Protein AF-A5YBR1-F1 (afdb_monomer)

Sequence (59 aa):
YFRWFGSPEDPFGWYYNLLALMTHVSDASLWMRLPDLAAGLVCWLLLSRELLPRLGPAV

Radius of gyration: 17.75 Å; Cα contacts (8 Å, |Δi|>4): 16; chains: 1; bounding box: 47×22×42 Å

Structure (mmCIF, N/CA/C/O backbone):
data_AF-A5YBR1-F1
#
_entry.id   AF-A5YBR1-F1
#
loop_
_atom_site.group_PDB
_atom_site.id
_atom_site.type_symbol
_atom_site.label_atom_id
_atom_site.label_alt_id
_atom_site.label_comp_id
_atom_site.label_asym_id
_atom_site.label_entity_id
_atom_site.label_seq_id
_atom_site.pdbx_PDB_ins_code
_atom_site.Cartn_x
_atom_site.Cartn_y
_atom_site.Cartn_z
_atom_site.occupancy
_atom_site.B_iso_or_equiv
_atom_site.auth_seq_id
_atom_site.auth_comp_id
_atom_site.auth_asym_id
_atom_site.auth_atom_id
_atom_site.pdbx_PDB_model_num
ATOM 1 N N . TYR A 1 1 ? 18.812 -4.842 -3.345 1.00 71.50 1 TYR A N 1
ATOM 2 C CA . TYR A 1 1 ? 19.501 -4.627 -4.654 1.00 71.50 1 TYR A CA 1
ATOM 3 C C . TYR A 1 1 ? 20.757 -3.736 -4.575 1.00 71.50 1 TYR A C 1
ATOM 5 O O . TYR A 1 1 ? 21.825 -4.172 -4.976 1.00 71.50 1 TYR A O 1
ATOM 13 N N . PHE A 1 2 ? 20.679 -2.509 -4.041 1.00 78.25 2 PHE A N 1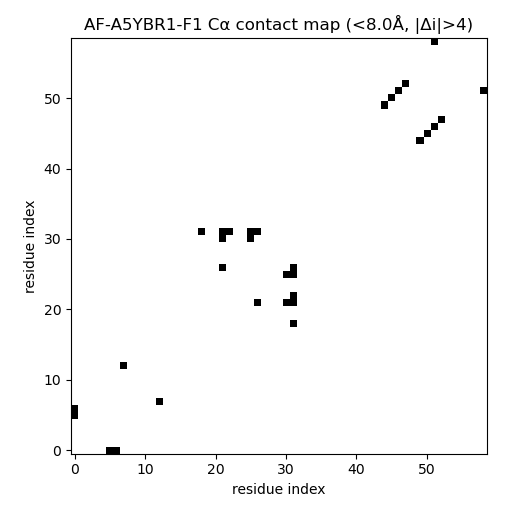
ATOM 14 C CA . PHE A 1 2 ? 21.778 -1.516 -4.030 1.00 78.25 2 PHE A CA 1
ATOM 15 C C . PHE A 1 2 ? 22.871 -1.711 -2.955 1.00 78.25 2 PHE A C 1
ATOM 17 O O . PHE A 1 2 ? 23.753 -0.868 -2.801 1.00 78.25 2 PHE A O 1
ATOM 24 N N . ARG A 1 3 ? 22.801 -2.782 -2.157 1.00 76.12 3 ARG A N 1
ATOM 25 C CA . ARG A 1 3 ? 23.696 -3.031 -1.016 1.00 76.12 3 ARG A CA 1
ATOM 26 C C . ARG A 1 3 ? 23.738 -4.532 -0.690 1.00 76.12 3 ARG A C 1
ATOM 28 O O . ARG A 1 3 ? 22.912 -5.285 -1.199 1.00 76.12 3 ARG A O 1
ATOM 35 N N . TRP A 1 4 ? 24.707 -4.949 0.133 1.00 79.12 4 TRP A N 1
ATOM 36 C CA . TRP A 1 4 ? 24.905 -6.333 0.611 1.00 79.12 4 TRP A CA 1
ATOM 37 C C . TRP A 1 4 ? 25.173 -7.377 -0.485 1.00 79.12 4 TRP A C 1
ATOM 39 O O . TRP A 1 4 ? 24.745 -8.518 -0.367 1.00 79.12 4 TRP A O 1
ATOM 49 N N . PHE A 1 5 ? 25.895 -6.991 -1.545 1.00 82.25 5 PHE A N 1
ATOM 50 C CA . PHE A 1 5 ? 26.362 -7.896 -2.611 1.00 82.25 5 PHE A CA 1
ATOM 51 C C . PHE A 1 5 ? 25.264 -8.776 -3.236 1.00 82.25 5 PHE A C 1
ATOM 53 O O . PHE A 1 5 ? 25.516 -9.914 -3.616 1.00 82.25 5 PHE A O 1
ATOM 60 N N . GLY A 1 6 ? 24.039 -8.254 -3.342 1.00 80.06 6 GLY A N 1
ATOM 61 C CA . GLY A 1 6 ? 22.922 -9.006 -3.918 1.00 80.06 6 GLY A CA 1
ATOM 62 C C . GLY A 1 6 ? 22.359 -10.097 -3.006 1.00 80.06 6 GLY A C 1
ATOM 63 O O . GLY A 1 6 ? 21.617 -10.944 -3.493 1.00 80.06 6 GLY A O 1
ATOM 64 N N . SER A 1 7 ? 22.675 -10.074 -1.705 1.00 86.00 7 SER A N 1
ATOM 65 C CA . SER A 1 7 ? 22.003 -10.923 -0.719 1.00 86.00 7 SER A CA 1
ATOM 66 C C . SER A 1 7 ? 20.483 -10.759 -0.839 1.00 86.00 7 SER A C 1
ATOM 68 O O . SER A 1 7 ? 20.011 -9.617 -0.913 1.00 86.00 7 SER A O 1
ATOM 70 N N . PRO A 1 8 ? 19.718 -11.865 -0.852 1.00 81.69 8 PRO A N 1
ATOM 71 C CA . PRO A 1 8 ? 18.267 -11.800 -0.897 1.00 81.69 8 PRO A CA 1
ATOM 72 C C . PRO A 1 8 ? 17.720 -11.139 0.371 1.00 81.69 8 PRO A C 1
ATOM 74 O O . PRO A 1 8 ? 18.349 -11.162 1.430 1.00 81.69 8 PRO A O 1
ATOM 77 N N . GLU A 1 9 ? 16.531 -10.552 0.254 1.00 80.50 9 GLU A N 1
ATOM 78 C CA . GLU A 1 9 ? 15.833 -9.857 1.347 1.00 80.50 9 GLU A CA 1
ATOM 79 C C . GLU A 1 9 ? 14.956 -10.824 2.172 1.00 80.50 9 GLU A C 1
ATOM 81 O O . GLU A 1 9 ? 13.970 -10.432 2.800 1.00 80.50 9 GLU A O 1
ATOM 86 N N . ASP A 1 10 ? 15.310 -12.110 2.166 1.00 83.31 10 ASP A N 1
ATOM 87 C CA . ASP A 1 10 ? 14.640 -13.142 2.950 1.00 83.31 10 ASP A CA 1
ATOM 88 C C . ASP A 1 10 ? 14.862 -12.912 4.453 1.00 83.31 10 ASP A C 1
ATOM 90 O O . ASP A 1 10 ? 15.978 -12.588 4.872 1.00 83.31 10 ASP A O 1
ATOM 94 N N . PRO A 1 11 ? 13.818 -13.070 5.292 1.00 82.25 11 PRO A N 1
ATOM 95 C CA . PRO A 1 11 ? 12.504 -13.674 5.007 1.00 82.25 11 PRO A CA 1
ATOM 96 C C . PRO A 1 11 ? 11.395 -12.693 4.563 1.00 82.25 11 PRO A C 1
ATOM 98 O O . PRO A 1 11 ? 10.238 -13.087 4.419 1.00 82.25 11 PRO A O 1
ATOM 101 N N . PHE A 1 12 ? 11.695 -11.405 4.393 1.00 83.62 12 PHE A N 1
ATOM 102 C CA . PHE A 1 12 ? 10.677 -10.354 4.247 1.00 83.62 12 PHE A CA 1
ATOM 103 C C . PHE A 1 12 ? 10.273 -10.063 2.793 1.00 83.62 12 PHE A C 1
ATOM 105 O O . PHE A 1 12 ? 9.282 -9.374 2.560 1.00 83.62 12 PHE A O 1
ATOM 112 N N . GLY A 1 13 ? 11.003 -10.595 1.809 1.00 83.38 13 GLY A N 1
ATOM 113 C CA . GLY A 1 13 ? 10.867 -10.218 0.399 1.00 83.38 13 GLY A CA 1
ATOM 114 C C . GLY A 1 13 ? 9.590 -10.663 -0.329 1.00 83.38 13 GLY A C 1
ATOM 115 O O . GLY A 1 13 ? 9.421 -10.354 -1.508 1.00 83.38 13 GLY A O 1
ATOM 116 N N . TRP A 1 14 ? 8.668 -11.360 0.338 1.00 87.75 14 TRP A N 1
ATOM 117 C CA . TRP A 1 14 ? 7.455 -11.903 -0.286 1.00 87.75 14 TRP A CA 1
ATOM 118 C C . TRP A 1 14 ? 6.578 -10.827 -0.950 1.00 87.75 14 TRP A C 1
ATOM 120 O O .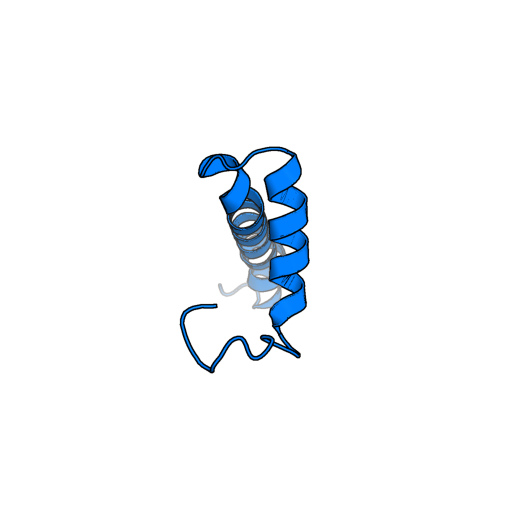 TRP A 1 14 ? 6.016 -11.068 -2.018 1.00 87.75 14 TRP A O 1
ATOM 130 N N . TYR A 1 15 ? 6.490 -9.630 -0.359 1.00 88.00 15 TYR A N 1
ATOM 131 C CA . TYR A 1 15 ? 5.679 -8.535 -0.901 1.00 88.00 15 TYR A CA 1
ATOM 132 C C . TYR A 1 15 ? 6.266 -7.975 -2.203 1.00 88.00 15 TYR A C 1
ATOM 134 O O . TYR A 1 15 ? 5.524 -7.602 -3.111 1.00 88.00 15 TYR A O 1
ATOM 142 N N . TYR A 1 16 ? 7.593 -7.994 -2.355 1.00 87.56 16 TYR A N 1
ATOM 143 C CA . TYR A 1 16 ? 8.230 -7.574 -3.603 1.00 87.56 16 TYR A CA 1
ATOM 144 C C . TYR A 1 16 ? 7.900 -8.509 -4.761 1.00 87.56 16 TYR A C 1
ATOM 146 O O . TYR A 1 16 ? 7.751 -8.032 -5.880 1.00 87.56 16 TYR A O 1
ATOM 154 N N . ASN A 1 17 ? 7.710 -9.808 -4.507 1.00 88.88 17 ASN A N 1
ATOM 155 C CA . ASN A 1 17 ? 7.262 -10.745 -5.540 1.00 88.88 17 ASN A CA 1
ATOM 156 C C . ASN A 1 17 ? 5.842 -10.414 -6.026 1.00 88.88 17 ASN A C 1
ATOM 158 O O . ASN A 1 17 ? 5.565 -10.513 -7.219 1.00 88.88 17 ASN A O 1
ATOM 162 N N . LEU A 1 18 ? 4.952 -9.969 -5.130 1.00 88.50 18 LEU A N 1
ATOM 163 C CA . LEU A 1 18 ? 3.611 -9.509 -5.506 1.00 88.50 18 LEU A CA 1
ATOM 164 C C . LEU A 1 18 ? 3.681 -8.238 -6.364 1.00 88.50 18 LEU A C 1
ATOM 166 O O . LEU A 1 18 ? 3.049 -8.171 -7.416 1.00 88.50 18 LEU A O 1
ATOM 170 N N . LEU A 1 19 ? 4.477 -7.251 -5.944 1.00 89.38 19 LEU A N 1
ATOM 171 C CA . LEU A 1 19 ? 4.699 -6.030 -6.722 1.00 89.38 19 LEU A CA 1
ATOM 172 C C . LEU A 1 19 ? 5.333 -6.336 -8.087 1.00 89.38 19 LEU A C 1
ATOM 174 O O . LEU A 1 19 ? 4.902 -5.784 -9.094 1.00 89.38 19 LEU A O 1
ATOM 178 N N . ALA A 1 20 ? 6.293 -7.261 -8.144 1.00 89.56 20 ALA A N 1
ATOM 179 C CA . ALA A 1 20 ? 6.893 -7.733 -9.390 1.00 89.56 20 ALA A CA 1
ATOM 180 C C . ALA A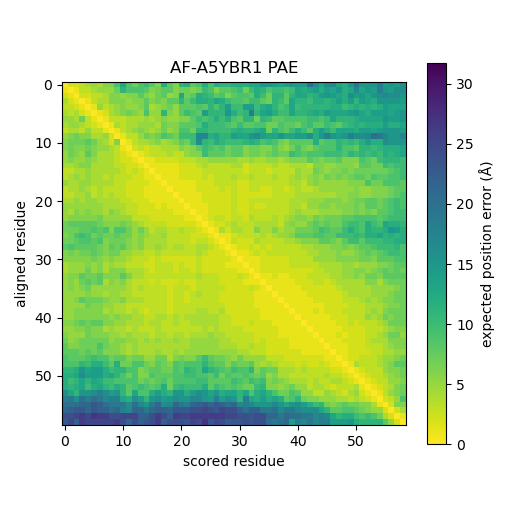 1 20 ? 5.874 -8.440 -10.298 1.00 89.56 20 ALA A C 1
ATOM 182 O O . ALA A 1 20 ? 5.985 -8.362 -11.514 1.00 89.56 20 ALA A O 1
ATOM 183 N N . LEU A 1 21 ? 4.842 -9.085 -9.747 1.00 91.06 21 LEU A N 1
ATOM 184 C CA . LEU A 1 21 ? 3.733 -9.593 -10.555 1.00 91.06 21 LEU A CA 1
ATOM 185 C C . LEU A 1 21 ? 2.895 -8.441 -11.136 1.00 91.06 21 LEU A C 1
ATOM 187 O O . LEU A 1 21 ? 2.491 -8.476 -12.296 1.00 91.06 21 LEU A O 1
ATOM 191 N N . MET A 1 22 ? 2.644 -7.401 -10.339 1.00 90.62 22 MET A N 1
ATOM 192 C CA . MET A 1 22 ? 1.868 -6.236 -10.768 1.00 90.62 22 MET A CA 1
ATOM 193 C C . MET A 1 22 ? 2.557 -5.437 -11.879 1.00 90.62 22 MET A C 1
ATOM 195 O O . MET A 1 22 ? 1.854 -4.861 -12.714 1.00 90.62 22 MET A O 1
ATOM 199 N N . THR A 1 23 ? 3.896 -5.426 -11.930 1.00 91.88 23 THR A N 1
ATOM 200 C CA . THR A 1 23 ? 4.654 -4.719 -12.981 1.00 91.88 23 THR A CA 1
ATOM 201 C C . THR A 1 23 ? 4.449 -5.340 -14.360 1.00 91.88 23 THR A C 1
ATOM 203 O O . THR A 1 23 ? 4.570 -4.628 -15.352 1.00 91.88 23 THR A O 1
ATOM 206 N N . HIS A 1 24 ? 4.066 -6.621 -14.452 1.00 92.19 24 HIS A N 1
ATOM 207 C CA . HIS A 1 24 ? 3.721 -7.252 -15.732 1.00 92.19 24 HIS A CA 1
ATOM 208 C C . HIS A 1 24 ? 2.475 -6.646 -16.389 1.00 92.19 24 HIS A C 1
ATOM 210 O O . HIS A 1 24 ? 2.322 -6.751 -17.604 1.00 92.19 24 HIS A O 1
ATOM 216 N N . VAL A 1 25 ? 1.579 -6.037 -15.606 1.00 92.00 25 VAL A N 1
ATOM 217 C CA . VAL A 1 25 ? 0.378 -5.369 -16.128 1.00 92.00 25 VAL A CA 1
ATOM 218 C C . VAL A 1 25 ? 0.696 -3.924 -16.502 1.00 92.00 25 VAL A C 1
ATOM 220 O O . VAL A 1 25 ? 0.367 -3.481 -17.600 1.00 92.00 25 VAL A O 1
ATOM 223 N N . SER A 1 26 ? 1.317 -3.175 -15.589 1.00 87.69 26 SER A N 1
ATOM 224 C CA . SER A 1 26 ? 1.726 -1.788 -15.816 1.00 87.69 26 SER A CA 1
ATOM 225 C C . SER A 1 26 ? 2.764 -1.357 -14.784 1.00 87.69 26 SER A C 1
ATOM 227 O O . SER A 1 26 ? 2.664 -1.716 -13.617 1.00 87.69 26 SER A O 1
ATOM 229 N N . ASP A 1 27 ? 3.730 -0.537 -15.179 1.00 90.00 27 ASP A N 1
ATOM 230 C CA . ASP A 1 27 ? 4.708 0.121 -14.305 1.00 90.00 27 ASP A CA 1
ATOM 231 C C . ASP A 1 27 ? 4.288 1.550 -13.904 1.00 90.00 27 ASP A C 1
ATOM 233 O O . ASP A 1 27 ? 5.027 2.267 -13.227 1.00 90.00 27 ASP A O 1
ATOM 237 N N . ALA A 1 28 ? 3.074 1.972 -14.277 1.00 93.31 28 ALA A N 1
ATOM 238 C CA . ALA A 1 28 ? 2.561 3.294 -13.950 1.00 93.31 28 ALA A CA 1
ATOM 239 C C . ALA A 1 28 ? 2.481 3.515 -12.428 1.00 93.31 28 ALA A C 1
ATOM 241 O O . ALA A 1 28 ? 1.987 2.673 -11.673 1.00 93.31 28 ALA A O 1
ATOM 242 N N . SER A 1 29 ? 2.888 4.707 -11.974 1.00 88.12 29 SER A N 1
ATOM 243 C CA . SER A 1 29 ? 2.928 5.049 -10.542 1.00 88.12 29 SER A CA 1
ATOM 244 C C . SER A 1 29 ? 1.575 4.889 -9.843 1.00 88.12 29 SER A C 1
ATOM 246 O O . SER A 1 29 ? 1.536 4.471 -8.685 1.00 88.12 29 SER A O 1
ATOM 248 N N . LEU A 1 30 ? 0.476 5.194 -10.542 1.00 90.50 30 LEU A N 1
ATOM 249 C CA . LEU A 1 30 ? -0.869 5.029 -10.000 1.00 90.50 30 LEU A CA 1
ATOM 250 C C . LEU A 1 30 ? -1.165 3.556 -9.695 1.00 90.50 30 LEU A C 1
ATOM 252 O O . LEU A 1 30 ? -1.673 3.265 -8.620 1.00 90.50 30 LEU A O 1
ATOM 256 N N . TRP A 1 31 ? -0.800 2.646 -10.603 1.00 92.06 31 TRP A N 1
ATOM 257 C 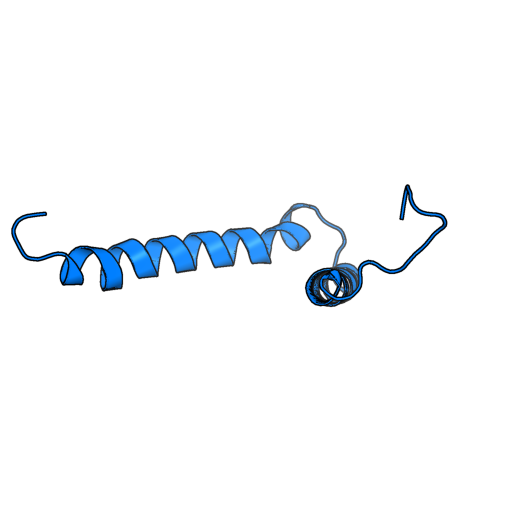CA . TRP A 1 31 ? -1.042 1.207 -10.472 1.00 92.06 31 TRP A CA 1
ATOM 258 C C . TRP A 1 31 ? -0.226 0.585 -9.335 1.00 92.06 31 TRP A C 1
ATOM 260 O O . TRP A 1 31 ? -0.783 -0.116 -8.494 1.00 92.06 31 TRP A O 1
ATOM 270 N N . MET A 1 32 ? 1.065 0.919 -9.241 1.00 91.50 32 MET A N 1
ATOM 271 C CA . MET A 1 32 ? 1.950 0.407 -8.183 1.00 91.50 32 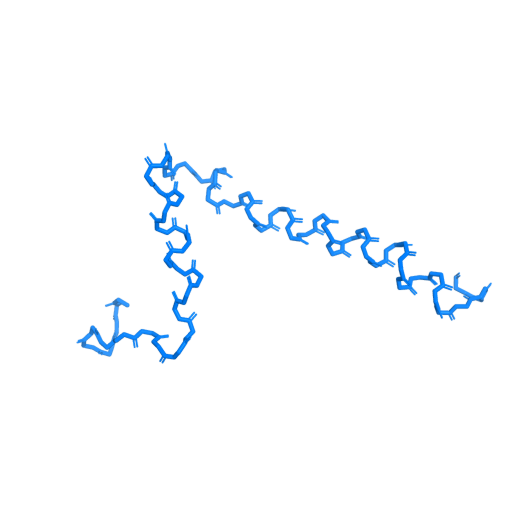MET A CA 1
ATOM 272 C C . MET A 1 32 ? 1.500 0.780 -6.766 1.00 91.50 32 MET A C 1
ATOM 274 O O . MET A 1 32 ? 1.779 0.045 -5.827 1.00 91.50 32 MET A O 1
ATOM 278 N N . ARG A 1 33 ? 0.806 1.914 -6.604 1.00 92.69 33 ARG A N 1
ATOM 279 C CA . ARG A 1 33 ? 0.341 2.427 -5.303 1.00 92.69 33 ARG A CA 1
ATOM 280 C C . ARG A 1 33 ? -1.089 2.018 -4.953 1.00 92.69 33 ARG A C 1
ATOM 282 O O . ARG A 1 33 ? -1.567 2.338 -3.866 1.00 92.69 33 ARG A O 1
ATOM 289 N N . LEU A 1 34 ? -1.794 1.328 -5.852 1.00 92.75 34 LEU A N 1
ATOM 290 C CA . LEU A 1 34 ? -3.148 0.840 -5.575 1.00 92.75 34 LEU A CA 1
ATOM 291 C C . LEU A 1 34 ? -3.232 -0.079 -4.348 1.00 92.75 34 LEU A C 1
ATOM 293 O O . LEU A 1 34 ? -4.193 0.086 -3.593 1.00 92.75 34 LEU A O 1
ATOM 297 N N . PRO A 1 35 ? -2.279 -1.002 -4.096 1.00 91.56 35 PRO A N 1
ATOM 298 C CA . PRO A 1 35 ? -2.318 -1.832 -2.895 1.00 91.56 35 PRO A CA 1
ATOM 299 C C . PRO A 1 35 ? -2.265 -0.994 -1.614 1.00 91.56 35 PRO A C 1
ATOM 301 O O . PRO A 1 35 ? -3.036 -1.241 -0.688 1.00 91.56 35 PRO A O 1
ATOM 304 N N . ASP A 1 36 ? -1.431 0.049 -1.593 1.00 92.50 36 ASP A N 1
ATOM 305 C CA . ASP A 1 36 ? -1.302 0.955 -0.448 1.00 92.50 36 ASP A CA 1
ATOM 306 C C . ASP A 1 36 ? -2.589 1.762 -0.228 1.00 92.50 36 ASP A C 1
ATOM 308 O O . ASP A 1 36 ? -3.057 1.915 0.903 1.00 92.50 36 ASP A O 1
ATOM 312 N N . LEU A 1 37 ? -3.208 2.238 -1.315 1.00 93.75 37 LEU A N 1
ATOM 313 C CA . LEU A 1 37 ? -4.488 2.944 -1.256 1.00 93.75 37 LEU A CA 1
ATOM 314 C C . LEU A 1 37 ? -5.603 2.034 -0.722 1.00 93.75 37 LEU A C 1
ATOM 316 O O . LEU A 1 37 ? -6.372 2.441 0.150 1.00 93.75 37 LEU A O 1
ATOM 320 N N . ALA A 1 38 ? -5.670 0.792 -1.204 1.00 94.56 38 ALA A N 1
ATOM 321 C CA . ALA A 1 38 ? -6.628 -0.193 -0.722 1.00 94.56 38 ALA A CA 1
ATOM 322 C C . ALA A 1 38 ? -6.413 -0.497 0.769 1.00 94.56 38 ALA A C 1
ATOM 324 O O . ALA A 1 38 ? -7.374 -0.476 1.539 1.00 94.56 38 ALA A O 1
ATOM 325 N N . ALA A 1 39 ? -5.166 -0.701 1.201 1.00 94.56 39 ALA A N 1
ATOM 326 C CA . ALA A 1 39 ? -4.831 -0.926 2.604 1.00 94.56 39 ALA A CA 1
ATOM 327 C C . ALA A 1 39 ? -5.228 0.265 3.494 1.00 94.56 39 ALA A C 1
ATOM 329 O O . ALA A 1 39 ? -5.790 0.063 4.570 1.00 94.56 39 ALA A O 1
ATOM 330 N N . GLY A 1 40 ? -5.014 1.503 3.034 1.00 94.94 40 GLY A N 1
ATOM 331 C CA . GLY A 1 40 ? -5.441 2.713 3.740 1.00 94.94 40 GLY A CA 1
ATOM 332 C C . GLY A 1 40 ? -6.961 2.805 3.907 1.00 94.94 40 GLY A C 1
ATOM 333 O O . GLY A 1 40 ? -7.448 3.091 5.002 1.00 94.94 40 GLY A O 1
ATOM 334 N N . LEU A 1 41 ? -7.722 2.493 2.853 1.00 95.94 41 LEU A N 1
ATOM 335 C CA . LEU A 1 41 ? -9.187 2.453 2.912 1.00 95.94 41 LEU A CA 1
ATOM 336 C C . LEU A 1 41 ? -9.689 1.366 3.869 1.00 95.94 41 LEU A C 1
ATOM 338 O O . LEU A 1 41 ? -10.574 1.627 4.683 1.00 95.94 41 LEU A O 1
ATOM 342 N N . VAL A 1 42 ? -9.110 0.165 3.808 1.00 95.50 42 VAL A N 1
ATOM 343 C CA . VAL A 1 42 ? -9.446 -0.932 4.727 1.00 95.50 42 VAL A CA 1
ATOM 344 C C . VAL A 1 42 ? -9.125 -0.540 6.166 1.00 95.50 42 VAL A C 1
ATOM 346 O O . VAL A 1 42 ? -9.963 -0.726 7.044 1.00 95.50 42 VAL A O 1
ATOM 349 N N . CYS A 1 43 ? -7.961 0.065 6.409 1.00 95.50 43 CYS A N 1
ATOM 350 C CA . CYS A 1 43 ? -7.573 0.562 7.725 1.00 95.50 43 CYS A CA 1
ATOM 351 C C . CYS A 1 43 ? -8.603 1.566 8.264 1.00 95.50 43 CYS A C 1
ATOM 353 O O . CYS A 1 43 ? -9.088 1.410 9.382 1.00 95.50 43 CYS A O 1
ATOM 355 N N . TRP A 1 44 ? -9.029 2.536 7.449 1.00 94.06 44 TRP A N 1
ATOM 356 C CA . TRP A 1 44 ? -10.063 3.496 7.837 1.00 94.06 44 TRP A CA 1
ATOM 357 C C . TRP A 1 44 ? -11.410 2.834 8.153 1.00 94.06 44 TRP A C 1
ATOM 359 O O . TRP A 1 44 ? -12.060 3.179 9.142 1.00 94.06 44 TRP A O 1
ATOM 369 N N . LEU A 1 45 ? -11.846 1.870 7.340 1.00 92.88 45 LEU A N 1
ATOM 370 C CA . LEU A 1 45 ? -13.098 1.149 7.576 1.00 92.88 45 LEU A CA 1
ATOM 371 C C . LEU A 1 45 ? -13.048 0.324 8.864 1.00 92.88 45 LEU A C 1
ATOM 373 O O . LEU A 1 45 ? -14.009 0.341 9.630 1.00 92.88 45 LEU A O 1
ATOM 377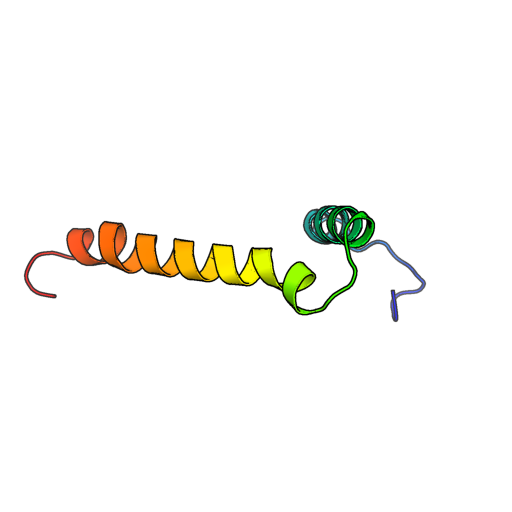 N N . LEU A 1 46 ? -11.930 -0.349 9.132 1.00 91.88 46 LEU A N 1
ATOM 378 C CA . LEU A 1 46 ? -11.729 -1.093 10.374 1.00 91.88 46 LEU A CA 1
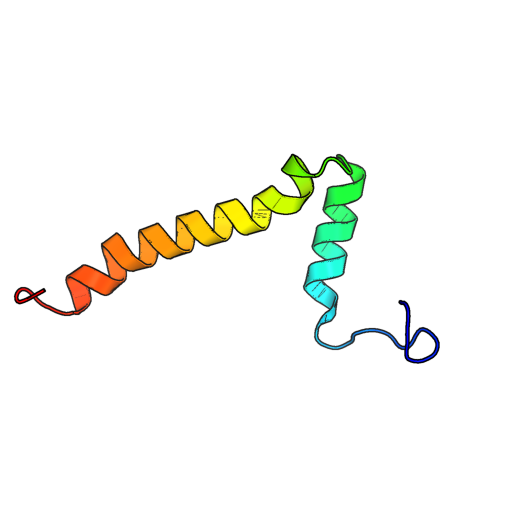ATOM 379 C C . LEU A 1 46 ? -11.718 -0.157 11.583 1.00 91.88 46 LEU A C 1
ATOM 381 O O . LEU A 1 46 ? -12.388 -0.428 12.575 1.00 91.88 46 LEU A O 1
ATOM 385 N N . LEU A 1 47 ? -11.021 0.975 11.496 1.00 90.12 47 LEU A N 1
ATOM 386 C CA . LEU A 1 47 ? -11.013 1.966 12.569 1.00 90.12 47 LEU A CA 1
ATOM 387 C C . LEU A 1 47 ? -12.419 2.510 12.833 1.00 90.12 47 LEU A C 1
ATOM 389 O O . LEU A 1 47 ? -12.888 2.490 13.968 1.00 90.12 47 LEU A O 1
ATOM 393 N N . SER A 1 48 ? -13.111 2.950 11.785 1.00 87.94 48 SER A N 1
ATOM 394 C CA . SER A 1 48 ? -14.415 3.602 11.915 1.00 87.94 48 SER A CA 1
ATOM 395 C C . SER A 1 48 ? -15.541 2.660 12.342 1.00 87.94 48 SER A C 1
ATOM 397 O O . SER A 1 48 ? -16.420 3.078 13.092 1.00 87.94 48 SER A O 1
ATOM 399 N N . ARG A 1 49 ? -15.538 1.405 11.877 1.00 86.12 49 ARG A N 1
ATOM 400 C CA . ARG A 1 49 ? -16.656 0.468 12.082 1.00 86.12 49 ARG A CA 1
ATOM 401 C C . ARG A 1 49 ? -16.397 -0.598 13.129 1.00 86.12 49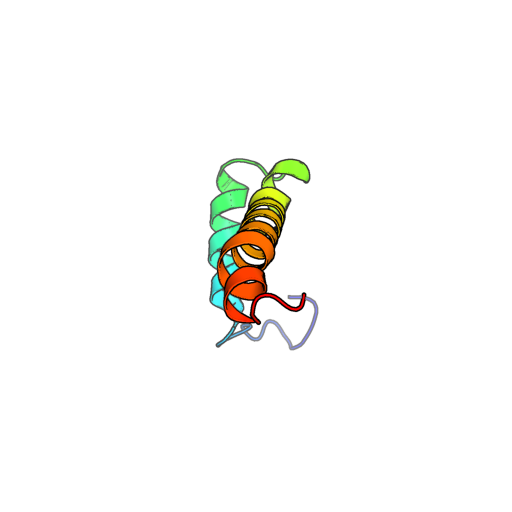 ARG A C 1
ATOM 403 O O . ARG A 1 49 ? -17.342 -1.054 13.756 1.00 86.12 49 ARG A O 1
ATOM 410 N N . GLU A 1 50 ? -15.149 -1.007 13.313 1.00 87.81 50 GLU A N 1
ATOM 411 C CA . GLU A 1 50 ? -14.814 -2.072 14.257 1.00 87.81 50 GLU A CA 1
ATOM 412 C C . GLU A 1 50 ? -14.143 -1.514 15.504 1.00 87.81 50 GLU A C 1
ATOM 414 O O . GLU A 1 50 ? -14.480 -1.931 16.606 1.00 87.81 50 GLU A O 1
ATOM 419 N N . LEU A 1 51 ? -13.213 -0.565 15.366 1.00 85.00 51 LEU A N 1
ATOM 420 C CA . LEU A 1 51 ? -12.475 -0.051 16.517 1.00 85.00 51 LEU A CA 1
ATOM 421 C C . LEU A 1 51 ? -13.308 0.947 17.329 1.00 85.00 51 LEU A C 1
ATOM 423 O O . LEU A 1 51 ? -13.486 0.742 18.526 1.00 85.00 51 LEU A O 1
ATOM 427 N N . LEU A 1 52 ? -13.847 1.994 16.690 1.00 83.25 52 LEU A N 1
ATOM 428 C CA . LEU A 1 52 ? -14.602 3.043 17.388 1.00 83.25 52 LEU A CA 1
ATOM 429 C C . LEU A 1 52 ? -15.817 2.490 18.157 1.00 83.25 52 LEU A C 1
ATOM 431 O O . LEU A 1 52 ? -15.929 2.787 19.344 1.00 83.25 52 LEU A O 1
ATOM 435 N N . PRO A 1 53 ? -16.669 1.609 17.592 1.00 80.25 53 PRO A N 1
ATOM 436 C CA . PRO A 1 53 ? -17.807 1.072 18.344 1.00 80.25 53 PRO A CA 1
ATOM 437 C C . PRO A 1 53 ? -17.409 0.154 19.506 1.00 80.25 53 PRO A C 1
ATOM 439 O O . PRO A 1 53 ? -18.154 0.030 20.476 1.00 80.25 53 PRO A O 1
ATOM 442 N N . ARG A 1 54 ? -16.230 -0.483 19.440 1.00 80.50 54 ARG A N 1
ATOM 443 C CA . ARG A 1 54 ? -15.714 -1.339 20.523 1.00 80.50 54 ARG A CA 1
ATOM 444 C C . ARG A 1 54 ? -15.130 -0.547 21.693 1.00 80.50 54 ARG A C 1
ATOM 446 O O . ARG A 1 54 ? -15.026 -1.102 22.782 1.00 80.50 54 ARG A O 1
ATOM 453 N N . LEU A 1 55 ? -14.763 0.721 21.494 1.00 80.19 55 LEU A N 1
ATOM 454 C CA . LEU A 1 55 ? -14.207 1.582 22.547 1.00 80.19 55 LEU A CA 1
ATOM 455 C C . LEU A 1 55 ? -15.274 2.118 23.520 1.00 80.19 55 LEU A C 1
ATOM 457 O O . LEU A 1 55 ? -14.931 2.618 24.590 1.00 80.19 55 LEU A O 1
ATOM 461 N N . GLY A 1 56 ? -16.555 1.924 23.205 1.00 76.38 56 GLY A N 1
ATOM 462 C CA . GLY A 1 56 ? -17.680 2.230 24.083 1.00 76.38 56 GLY A CA 1
ATOM 463 C C . GLY A 1 56 ? -18.320 3.601 23.816 1.00 76.38 56 GLY A C 1
ATOM 464 O O . GLY A 1 56 ? -17.733 4.451 23.158 1.00 76.38 56 GLY A O 1
ATOM 465 N N . PRO A 1 57 ? -19.537 3.833 24.341 1.00 68.19 57 PRO A N 1
ATOM 466 C CA . PRO A 1 57 ? -20.413 4.953 23.964 1.00 68.19 57 PRO A CA 1
ATOM 467 C C . PRO A 1 57 ? -19.978 6.343 24.469 1.00 68.19 57 PRO A C 1
ATOM 469 O O . PRO A 1 57 ? -20.739 7.298 24.339 1.00 68.19 57 PRO A O 1
ATOM 472 N N . ALA A 1 58 ? -18.800 6.459 25.088 1.00 62.09 58 ALA A N 1
ATOM 473 C CA . ALA A 1 58 ? -18.251 7.725 25.585 1.00 62.09 58 ALA A CA 1
ATOM 474 C C . ALA A 1 58 ? -17.257 8.390 24.607 1.00 62.09 58 ALA A C 1
ATOM 476 O O . ALA A 1 58 ? -16.758 9.474 24.909 1.00 62.09 58 ALA A O 1
ATOM 477 N N . VAL A 1 59 ? -16.970 7.740 23.471 1.00 53.41 59 VAL A N 1
ATOM 478 C CA . VAL A 1 59 ? -16.176 8.255 22.340 1.00 53.41 59 VAL A CA 1
ATOM 479 C C . VAL A 1 59 ? -17.084 8.474 21.138 1.00 53.41 59 VAL A C 1
ATOM 481 O O . VAL A 1 59 ? -17.956 7.610 20.901 1.00 53.41 59 VAL A O 1
#

InterPro domains:
  IPR007680 Arabinofuranosyltransferase, central domain [PF04602] (1-59)

Organism: Mycobacterium tuberculosis (NCBI:txid1773)

Solvent-accessible surface area (backbone atoms only — not comparable to full-atom values): 3708 Å² total; per-residue (Å²): 114,99,54,75,90,62,58,75,61,75,92,70,44,64,62,57,55,54,53,58,56,48,45,77,80,45,78,49,71,70,64,73,44,44,65,59,53,51,52,50,52,52,50,49,50,44,44,65,65,55,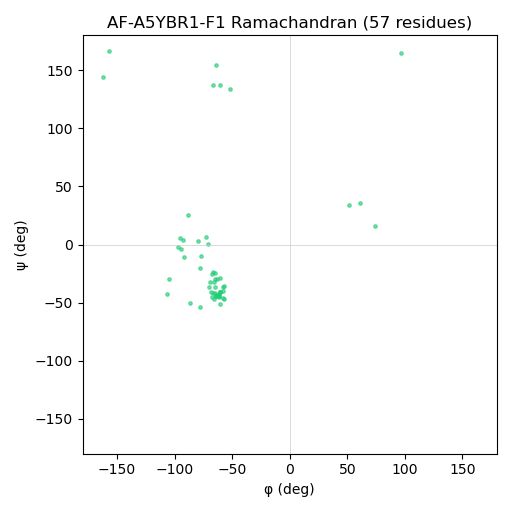46,50,67,70,73,38,94,90,109

Mean predicted aligned error: 6.6 Å

Secondary structure (DSSP, 8-state):
--SGGG---TTTTHHHHHHHHHHTT---HHHHTHHHHHHHHHHHHHIIIIIHHHT-TT-

pLDDT: mean 86.32, std 8.19, range [53.41, 95.94]

Foldseek 3Di:
DPDDPPPDPPPPCPVVVVLVVQVVVPPDPVSSCVVVVVVVVVVVCCCVPPVVVVVDDVD